Protein AF-A0A285P1P6-F1 (afdb_monomer_lite)

Secondary structure (DSSP, 8-state):
----HHHHHHHHHHHHHHHHHHHHHHHHHHHHEETTEE-HHHHHHHHHHHHHHHHHHHHHHHHHHHHHHHHHTTS-------

InterPro domains:
  IPR055895 Protein of unknown function DUF7472 [PF24284] (1-65)

pLDDT: mean 86.52, std 12.88, range [52.06, 98.25]

Sequence (82 aa):
MDIEREQKIEIGVSVGGLAVVIGAMMAVGASYSADGGLTAQGGQLLVGTIVGFILLMAVTGYLLATKVTANEDNDDETPELA

Organism: Natronoarchaeum philippinense (NCBI:txid558529)

Structure (mmCIF, N/CA/C/O backbone):
data_AF-A0A285P1P6-F1
#
_entry.id   AF-A0A285P1P6-F1
#
loop_
_atom_site.group_PDB
_atom_site.id
_atom_site.type_symbol
_atom_site.label_atom_id
_atom_site.label_alt_id
_atom_site.label_comp_id
_atom_site.label_asym_id
_atom_site.label_entity_id
_atom_site.label_seq_id
_atom_site.pdbx_PDB_ins_code
_atom_site.Cartn_x
_atom_site.Cartn_y
_atom_site.Cartn_z
_atom_site.occupancy
_atom_site.B_iso_or_equiv
_atom_site.auth_seq_id
_atom_site.auth_comp_id
_atom_site.auth_asym_id
_atom_site.auth_atom_id
_atom_site.pdbx_PDB_model_num
ATOM 1 N N . MET A 1 1 ? -7.651 21.904 20.579 1.00 52.06 1 MET A N 1
ATOM 2 C CA . MET A 1 1 ? -8.142 20.780 19.761 1.00 52.06 1 MET A CA 1
ATOM 3 C C . MET A 1 1 ? -7.507 19.536 20.332 1.00 52.06 1 MET A C 1
ATOM 5 O O . MET A 1 1 ? -6.324 19.310 20.100 1.00 52.06 1 MET A O 1
ATOM 9 N N . ASP A 1 2 ? -8.247 18.812 21.161 1.00 67.44 2 ASP A N 1
ATOM 10 C CA . ASP A 1 2 ? -7.822 17.510 21.656 1.00 67.44 2 ASP A CA 1
ATOM 11 C C . ASP A 1 2 ? -8.049 16.509 20.534 1.00 67.44 2 ASP A C 1
ATOM 13 O O . ASP A 1 2 ? -9.174 16.307 20.093 1.00 67.44 2 ASP A O 1
ATOM 17 N N . ILE A 1 3 ? -6.963 15.959 19.995 1.00 70.94 3 ILE A N 1
ATOM 18 C CA . ILE A 1 3 ? -7.070 14.967 18.930 1.00 70.94 3 ILE A CA 1
ATOM 19 C C . ILE A 1 3 ? -7.646 13.692 19.558 1.00 70.94 3 ILE A C 1
ATOM 21 O O . ILE A 1 3 ? -6.968 13.018 20.351 1.00 70.94 3 ILE A O 1
ATOM 25 N N . GLU A 1 4 ? -8.882 13.372 19.194 1.00 80.88 4 GLU A N 1
ATOM 26 C CA . GLU A 1 4 ? -9.593 12.168 19.613 1.00 80.88 4 GLU A CA 1
ATOM 27 C C . GLU A 1 4 ? -8.877 10.913 19.087 1.00 80.88 4 GLU A C 1
ATOM 29 O O . GLU A 1 4 ? -8.187 10.942 18.063 1.00 80.88 4 GLU A O 1
ATOM 34 N N . ARG A 1 5 ? -8.968 9.793 19.823 1.00 79.56 5 ARG A N 1
ATOM 35 C CA . ARG A 1 5 ? -8.250 8.547 19.476 1.00 79.56 5 ARG A CA 1
ATOM 36 C C . ARG A 1 5 ? -8.594 8.052 18.072 1.00 79.56 5 ARG A C 1
ATOM 38 O O . ARG A 1 5 ? -7.704 7.569 17.378 1.00 79.56 5 ARG A O 1
ATOM 45 N N . GLU A 1 6 ? -9.842 8.224 17.664 1.00 78.00 6 GLU A N 1
ATOM 46 C CA . GLU A 1 6 ? -10.336 7.885 16.333 1.00 78.00 6 GLU A CA 1
ATOM 47 C C . GLU A 1 6 ? -9.645 8.711 15.240 1.00 78.00 6 GLU A C 1
ATOM 49 O O . GLU A 1 6 ? -9.028 8.160 14.326 1.00 78.00 6 GLU A O 1
ATOM 54 N N . GLN A 1 7 ? -9.598 10.032 15.424 1.00 84.75 7 GLN A N 1
ATOM 55 C CA . GLN A 1 7 ? -8.966 10.956 14.486 1.00 84.75 7 GLN A CA 1
ATOM 56 C C . GLN A 1 7 ? -7.453 10.696 14.330 1.00 84.75 7 GLN A C 1
ATOM 58 O O . GLN A 1 7 ? -6.893 10.857 13.245 1.00 84.75 7 GLN A O 1
ATOM 63 N N . LYS A 1 8 ? -6.764 10.223 15.383 1.00 88.12 8 LYS A N 1
ATOM 64 C CA . LYS A 1 8 ? -5.343 9.813 15.293 1.00 88.12 8 LYS A CA 1
ATOM 65 C C . LYS A 1 8 ? -5.139 8.610 14.380 1.00 88.12 8 LYS A C 1
ATOM 67 O O . LYS A 1 8 ? -4.140 8.565 13.662 1.00 88.12 8 LYS A O 1
ATOM 72 N N . ILE A 1 9 ? -6.038 7.629 14.442 1.00 88.12 9 ILE A N 1
ATOM 73 C CA . ILE A 1 9 ? -5.935 6.407 13.640 1.00 88.12 9 ILE A CA 1
ATOM 74 C C . ILE A 1 9 ? -6.164 6.745 12.172 1.00 88.12 9 ILE A C 1
ATOM 76 O O . ILE A 1 9 ? -5.374 6.324 11.334 1.00 88.12 9 ILE A O 1
ATOM 80 N N . GLU A 1 10 ? -7.173 7.555 11.863 1.00 86.62 10 GLU A N 1
ATOM 81 C CA . GLU A 1 10 ? -7.465 7.980 10.492 1.00 86.62 10 GLU A CA 1
ATOM 82 C C . GLU A 1 10 ? -6.275 8.708 9.844 1.00 86.62 10 GLU A C 1
ATOM 84 O O . GLU A 1 10 ? -5.834 8.355 8.742 1.00 86.62 10 GLU A O 1
ATOM 89 N N . ILE A 1 11 ? -5.689 9.674 10.563 1.00 91.75 11 ILE A N 1
ATOM 90 C CA . ILE A 1 11 ? -4.485 10.388 10.119 1.00 91.75 11 ILE A CA 1
ATOM 91 C C . ILE A 1 11 ? -3.325 9.402 9.940 1.00 91.75 11 ILE A C 1
ATOM 93 O O . ILE A 1 11 ? -2.625 9.439 8.926 1.00 91.75 11 ILE A O 1
ATOM 97 N N . GLY A 1 12 ? -3.134 8.495 10.901 1.00 92.81 12 GLY A N 1
ATOM 98 C CA . GLY A 1 12 ? -2.078 7.487 10.863 1.00 92.81 12 GLY A CA 1
ATOM 99 C C . GLY A 1 12 ? -2.191 6.551 9.659 1.00 92.81 12 GLY A C 1
ATOM 100 O O . GLY A 1 12 ? -1.194 6.311 8.979 1.00 92.81 12 GLY A O 1
ATOM 101 N N . VAL A 1 13 ? -3.395 6.066 9.352 1.00 92.44 13 VAL A N 1
ATOM 102 C CA . VAL A 1 13 ? -3.655 5.186 8.203 1.00 92.44 13 VAL A CA 1
ATOM 103 C C . VAL A 1 13 ? -3.448 5.932 6.891 1.00 92.44 13 VAL A C 1
ATOM 105 O O . VAL A 1 13 ? -2.812 5.394 5.986 1.00 92.44 13 VAL A O 1
ATOM 108 N N . SER A 1 14 ? -3.908 7.178 6.796 1.00 92.56 14 SER A N 1
ATOM 109 C CA . SER A 1 14 ? -3.767 7.988 5.583 1.00 92.56 14 SER A CA 1
ATOM 110 C C . SER A 1 14 ? -2.298 8.286 5.269 1.00 92.56 14 SER A C 1
ATOM 112 O O . SER A 1 14 ? -1.817 8.009 4.168 1.00 92.56 14 SER A O 1
ATOM 114 N N . VAL A 1 15 ? -1.553 8.798 6.254 1.00 96.69 15 VAL A N 1
ATOM 115 C CA . VAL A 1 15 ? -0.129 9.132 6.094 1.00 96.69 15 VAL A CA 1
ATOM 116 C C . VAL A 1 15 ? 0.708 7.868 5.893 1.00 96.69 15 VAL A C 1
ATOM 118 O O . VAL A 1 15 ? 1.560 7.826 5.004 1.00 96.69 15 VAL A O 1
ATOM 121 N N . GLY A 1 16 ? 0.449 6.819 6.678 1.00 96.25 16 GLY A N 1
ATOM 122 C CA . GLY A 1 16 ? 1.153 5.542 6.566 1.00 96.25 16 GLY A CA 1
ATOM 123 C C . GLY A 1 16 ? 0.907 4.867 5.220 1.00 96.25 16 GLY A C 1
ATOM 124 O O . GLY A 1 16 ? 1.844 4.412 4.570 1.00 96.25 16 GLY A O 1
ATOM 125 N N . GLY A 1 17 ? -0.339 4.876 4.756 1.00 96.25 17 GLY A N 1
ATOM 126 C CA . GLY A 1 17 ? -0.729 4.369 3.450 1.00 96.25 17 GLY A CA 1
ATOM 127 C C . GLY A 1 17 ? -0.000 5.045 2.302 1.00 96.25 17 GLY A C 1
ATOM 128 O O . GLY A 1 17 ? 0.583 4.381 1.443 1.00 96.25 17 GLY A O 1
ATOM 129 N N . LEU A 1 18 ? 0.015 6.376 2.325 1.00 96.31 18 LEU A N 1
ATOM 130 C CA . LEU A 1 18 ? 0.724 7.167 1.332 1.00 96.31 18 LEU A CA 1
ATOM 131 C C . LEU A 1 18 ? 2.231 6.864 1.339 1.00 96.31 18 LEU A C 1
ATOM 133 O O . LEU A 1 18 ? 2.826 6.657 0.282 1.00 96.31 18 LEU A O 1
ATOM 137 N N . ALA A 1 19 ? 2.845 6.782 2.520 1.00 97.88 19 ALA A N 1
ATOM 138 C CA . ALA A 1 19 ? 4.261 6.451 2.645 1.00 97.88 19 ALA A CA 1
ATOM 139 C C . ALA A 1 19 ? 4.582 5.052 2.091 1.00 97.88 19 ALA A C 1
ATOM 141 O O . ALA A 1 19 ? 5.588 4.882 1.402 1.00 97.88 19 ALA A O 1
ATOM 142 N N . VAL A 1 20 ? 3.714 4.065 2.337 1.00 97.81 20 VAL A N 1
ATOM 143 C CA . VAL A 1 20 ? 3.873 2.694 1.829 1.00 97.81 20 VAL A CA 1
ATOM 144 C C . VAL A 1 20 ? 3.853 2.663 0.304 1.00 97.81 20 VAL A C 1
ATOM 146 O O . VAL A 1 20 ? 4.759 2.085 -0.297 1.00 97.81 20 VAL A O 1
ATOM 149 N N . VAL A 1 21 ? 2.860 3.286 -0.339 1.00 96.88 21 VAL A N 1
ATOM 150 C CA . VAL A 1 21 ? 2.764 3.234 -1.806 1.00 96.88 21 VAL A CA 1
ATOM 151 C C . VAL A 1 21 ? 3.904 3.994 -2.472 1.00 96.88 21 VAL A C 1
ATOM 153 O O . VAL A 1 21 ? 4.507 3.475 -3.409 1.00 96.88 21 VAL A O 1
ATOM 156 N N . ILE A 1 22 ? 4.270 5.168 -1.948 1.00 97.56 22 ILE A N 1
ATOM 157 C CA . ILE A 1 22 ? 5.406 5.940 -2.460 1.00 97.56 22 ILE A CA 1
ATOM 158 C C . ILE A 1 22 ? 6.693 5.129 -2.312 1.00 97.56 22 ILE A C 1
ATOM 160 O O . ILE A 1 22 ? 7.431 4.976 -3.282 1.00 97.56 22 ILE A O 1
ATOM 164 N N . GLY A 1 23 ? 6.946 4.560 -1.131 1.00 97.75 23 GLY A N 1
ATOM 165 C CA . GLY A 1 23 ? 8.133 3.746 -0.879 1.00 97.75 23 GLY A CA 1
ATOM 166 C C . GLY A 1 23 ? 8.219 2.533 -1.806 1.00 97.75 23 GLY A C 1
ATOM 167 O O . GLY A 1 23 ? 9.279 2.261 -2.369 1.00 97.75 23 GLY A O 1
ATOM 168 N N . ALA A 1 24 ? 7.100 1.843 -2.036 1.00 96.69 24 ALA A N 1
ATOM 169 C CA . ALA A 1 24 ? 7.049 0.707 -2.948 1.00 96.69 24 ALA A CA 1
ATOM 170 C C . ALA A 1 24 ? 7.308 1.122 -4.407 1.00 96.69 24 ALA A C 1
ATOM 172 O O . ALA A 1 24 ? 8.102 0.481 -5.095 1.00 96.69 24 ALA A O 1
ATOM 173 N N . MET A 1 25 ? 6.708 2.222 -4.873 1.00 94.94 25 MET A N 1
ATOM 174 C CA . MET A 1 25 ? 6.963 2.764 -6.213 1.00 94.94 25 MET A CA 1
ATOM 175 C C . MET A 1 25 ? 8.424 3.189 -6.386 1.00 94.94 25 MET A C 1
ATOM 177 O O . MET A 1 25 ? 9.033 2.886 -7.412 1.00 94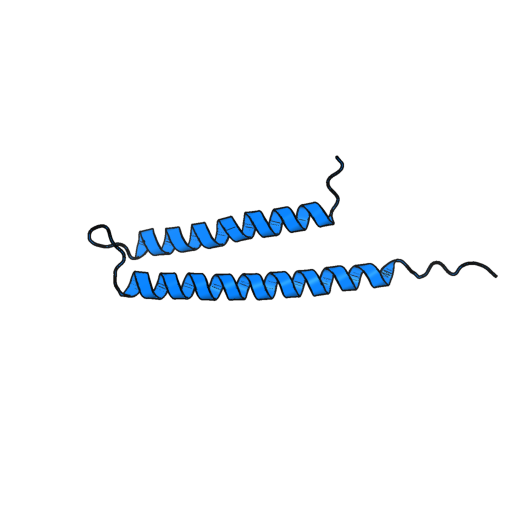.94 25 MET A O 1
ATOM 181 N N . MET A 1 26 ? 9.009 3.838 -5.375 1.00 95.88 26 MET A N 1
ATOM 182 C CA . MET A 1 26 ? 10.426 4.202 -5.369 1.00 95.88 26 MET A CA 1
ATOM 183 C C . MET A 1 26 ? 11.323 2.965 -5.428 1.00 95.88 26 MET A C 1
ATOM 185 O O . MET A 1 26 ? 12.282 2.956 -6.194 1.00 95.88 26 MET A O 1
ATOM 189 N N . ALA A 1 27 ? 11.002 1.910 -4.677 1.00 95.69 27 ALA A N 1
ATOM 190 C CA . ALA A 1 27 ? 11.758 0.661 -4.699 1.00 95.69 27 ALA A CA 1
ATOM 191 C C . ALA A 1 27 ? 11.712 -0.017 -6.079 1.00 95.69 27 ALA A C 1
ATOM 193 O O . ALA A 1 27 ? 12.749 -0.454 -6.586 1.00 95.69 27 ALA A O 1
ATOM 194 N N . VAL A 1 28 ? 10.537 -0.060 -6.720 1.00 95.06 28 VAL A N 1
ATOM 195 C CA . VAL A 1 28 ? 10.390 -0.589 -8.086 1.00 95.06 28 VAL A CA 1
ATOM 196 C C . VAL A 1 28 ? 11.175 0.267 -9.081 1.00 95.06 28 VAL A C 1
ATOM 198 O O . VAL A 1 28 ? 11.951 -0.272 -9.868 1.00 95.06 28 VAL A O 1
ATOM 201 N N . GLY A 1 29 ? 11.036 1.592 -9.015 1.00 92.50 29 GLY A N 1
ATOM 202 C CA . GLY A 1 29 ? 11.767 2.516 -9.881 1.00 92.50 29 GLY A CA 1
ATOM 203 C C . GLY A 1 29 ? 13.284 2.394 -9.733 1.00 92.50 29 GLY A C 1
ATOM 204 O O . GLY A 1 29 ? 13.989 2.329 -10.732 1.00 92.50 29 GLY A O 1
ATOM 205 N N . ALA A 1 30 ? 13.792 2.290 -8.504 1.00 93.06 30 ALA A N 1
ATOM 206 C CA . ALA A 1 30 ? 15.222 2.144 -8.241 1.00 93.06 30 ALA A CA 1
ATOM 207 C C . ALA A 1 30 ? 15.789 0.796 -8.717 1.00 93.06 30 ALA A C 1
ATOM 209 O O . ALA A 1 30 ? 16.949 0.733 -9.113 1.00 93.06 30 ALA A O 1
ATOM 210 N N . SER A 1 31 ? 14.984 -0.271 -8.692 1.00 94.06 31 SER A N 1
ATOM 211 C CA . SER A 1 31 ? 15.449 -1.631 -9.010 1.00 94.06 31 SER A CA 1
ATOM 212 C C . SER A 1 31 ? 15.267 -2.020 -10.481 1.00 94.06 31 SER A C 1
ATOM 214 O O . SER A 1 31 ? 15.971 -2.901 -10.964 1.00 94.06 31 SER A O 1
ATOM 216 N N . TYR A 1 32 ? 14.323 -1.394 -11.193 1.00 93.19 32 TYR A N 1
ATOM 217 C CA . TYR A 1 32 ? 13.910 -1.802 -12.544 1.00 93.19 32 TYR A CA 1
ATOM 218 C C . TYR A 1 32 ? 13.940 -0.662 -13.575 1.00 93.19 32 TYR A C 1
ATOM 220 O O . TYR A 1 32 ? 13.248 -0.733 -14.599 1.00 93.19 32 TYR A O 1
ATOM 228 N N . SER A 1 33 ? 14.731 0.381 -13.314 1.00 88.50 33 SER A N 1
ATOM 229 C CA . SER A 1 33 ? 14.998 1.464 -14.264 1.00 88.50 33 SER A CA 1
ATOM 230 C C . SER A 1 33 ? 16.159 1.117 -15.201 1.00 88.50 33 SER A C 1
ATOM 232 O O . SER A 1 33 ? 17.182 0.588 -14.768 1.00 88.50 33 SER A O 1
ATOM 234 N N . ALA A 1 34 ? 15.994 1.419 -16.488 1.00 87.62 34 ALA A N 1
ATOM 235 C CA . ALA A 1 34 ? 17.027 1.345 -17.516 1.00 87.62 34 ALA A CA 1
ATOM 236 C C . ALA A 1 34 ? 16.851 2.512 -18.497 1.00 87.62 34 ALA A C 1
ATOM 238 O O . ALA A 1 34 ? 15.725 2.878 -18.831 1.00 87.62 34 ALA A O 1
ATOM 239 N N . ASP A 1 35 ? 17.958 3.116 -18.937 1.00 84.44 35 ASP A N 1
ATOM 240 C CA . ASP A 1 35 ? 17.977 4.200 -19.936 1.00 84.44 35 ASP A CA 1
ATOM 241 C C . ASP A 1 35 ? 17.036 5.386 -19.628 1.00 84.44 35 ASP A C 1
ATOM 243 O O . ASP A 1 35 ? 16.478 6.022 -20.521 1.00 84.44 35 ASP A O 1
ATOM 247 N N . GLY A 1 36 ? 16.847 5.700 -18.341 1.00 81.19 36 GLY A N 1
ATOM 248 C CA . GLY A 1 36 ? 15.993 6.807 -17.895 1.00 81.19 36 GLY A CA 1
ATOM 249 C C . GLY A 1 36 ? 14.490 6.501 -17.884 1.00 81.19 36 GLY A C 1
ATOM 250 O O . GLY A 1 36 ? 13.696 7.404 -17.625 1.00 81.19 36 GLY A O 1
ATOM 251 N N . GLY A 1 37 ? 14.092 5.248 -18.123 1.00 87.88 37 GLY A N 1
ATOM 252 C CA . GLY A 1 37 ? 12.709 4.780 -18.046 1.00 87.88 37 GLY A CA 1
ATOM 253 C C . GLY A 1 37 ? 12.568 3.467 -17.277 1.00 87.88 37 GLY A C 1
ATOM 254 O O . GLY A 1 37 ? 13.541 2.868 -16.827 1.00 87.88 37 GLY A O 1
ATOM 255 N N . LEU A 1 38 ? 11.331 2.998 -17.116 1.00 88.44 38 LEU A N 1
ATOM 256 C CA . LEU A 1 38 ? 11.078 1.665 -16.570 1.00 88.44 38 LEU A CA 1
ATOM 257 C C . LEU A 1 38 ? 11.305 0.612 -17.653 1.00 88.44 38 LEU A C 1
ATOM 259 O O . LEU A 1 38 ? 10.808 0.735 -18.773 1.00 88.44 38 LEU A O 1
ATOM 263 N N . THR A 1 39 ? 11.993 -0.466 -17.289 1.00 93.44 39 THR A N 1
ATOM 264 C CA . THR A 1 39 ? 12.002 -1.686 -18.103 1.00 93.44 39 THR A CA 1
ATOM 265 C C . THR A 1 39 ? 10.578 -2.240 -18.246 1.00 93.44 39 THR A C 1
ATOM 267 O O . THR A 1 39 ? 9.713 -1.981 -17.406 1.00 93.44 39 THR A O 1
ATOM 270 N N . ALA A 1 40 ? 10.322 -3.060 -19.271 1.00 92.19 40 ALA A N 1
ATOM 271 C CA . ALA A 1 40 ? 9.013 -3.703 -19.449 1.00 92.19 40 ALA A CA 1
ATOM 272 C C . ALA A 1 40 ? 8.571 -4.484 -18.191 1.00 92.19 40 ALA A C 1
ATOM 274 O O . ALA A 1 40 ? 7.417 -4.409 -17.769 1.00 92.19 40 ALA A O 1
ATOM 275 N N . GLN A 1 41 ? 9.519 -5.166 -17.541 1.00 93.31 41 GLN A N 1
ATOM 276 C CA . GLN A 1 41 ? 9.288 -5.862 -16.277 1.00 93.31 41 GLN A CA 1
ATOM 277 C C . GLN A 1 41 ? 9.012 -4.893 -15.116 1.00 93.31 41 GLN A C 1
ATOM 279 O O . GLN A 1 41 ? 8.093 -5.133 -14.335 1.00 93.31 41 GLN A O 1
ATOM 284 N N . GLY A 1 42 ? 9.755 -3.786 -15.023 1.00 93.31 42 GLY A N 1
ATOM 285 C CA . GLY A 1 42 ? 9.526 -2.737 -14.027 1.00 93.31 42 GLY A CA 1
ATOM 286 C C . GLY A 1 42 ? 8.143 -2.102 -14.136 1.00 93.31 42 GLY A C 1
ATOM 287 O O . GLY A 1 42 ? 7.483 -1.895 -13.121 1.00 93.31 42 GLY A O 1
ATOM 288 N N . GLY A 1 43 ? 7.662 -1.865 -15.359 1.00 93.00 43 GLY A N 1
ATOM 289 C CA . GLY A 1 43 ? 6.306 -1.375 -15.608 1.00 93.00 43 GLY A CA 1
ATOM 290 C C . GLY A 1 43 ? 5.228 -2.353 -15.132 1.00 93.00 43 GLY A C 1
ATOM 291 O O . GLY A 1 43 ? 4.298 -1.952 -14.435 1.00 93.00 43 GLY A O 1
ATOM 292 N N . GLN A 1 44 ? 5.375 -3.648 -15.435 1.00 96.06 44 GLN A N 1
ATOM 293 C CA . GLN A 1 44 ? 4.437 -4.671 -14.959 1.00 96.06 44 GLN A CA 1
ATOM 294 C C . GLN A 1 44 ? 4.441 -4.786 -13.427 1.00 96.06 44 GLN A C 1
ATOM 296 O O . GLN A 1 44 ? 3.376 -4.879 -12.814 1.00 96.06 44 GLN A O 1
A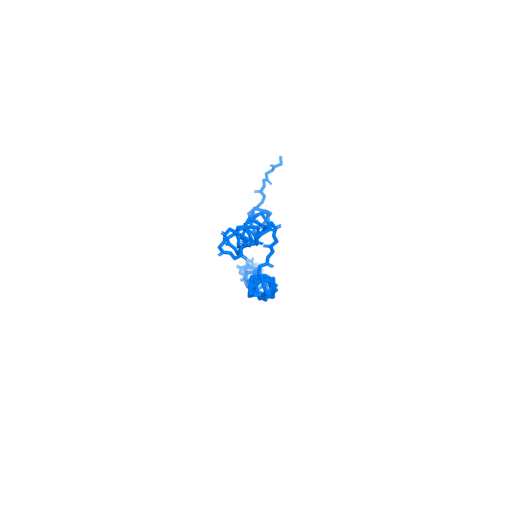TOM 301 N N . LEU A 1 45 ? 5.620 -4.751 -12.800 1.00 96.44 45 LEU A N 1
ATOM 302 C CA . LEU A 1 45 ? 5.740 -4.764 -11.343 1.00 96.44 45 LEU A CA 1
ATOM 303 C C . LEU A 1 45 ? 5.115 -3.522 -10.713 1.00 96.44 45 LEU A C 1
ATOM 305 O O . LEU A 1 45 ? 4.413 -3.659 -9.720 1.00 96.44 45 LEU A O 1
ATOM 309 N N . LEU A 1 46 ? 5.289 -2.342 -11.312 1.00 95.44 46 LEU A N 1
ATOM 310 C CA . LEU A 1 46 ? 4.672 -1.107 -10.832 1.00 95.44 46 LEU A CA 1
ATOM 311 C C . LEU A 1 46 ? 3.139 -1.200 -10.843 1.00 95.44 46 LEU A C 1
ATOM 313 O O . LEU A 1 46 ? 2.495 -0.840 -9.859 1.00 95.44 46 LEU A O 1
ATOM 317 N N . VAL A 1 47 ? 2.552 -1.732 -11.921 1.00 96.31 47 VAL A N 1
ATOM 318 C CA . VAL A 1 47 ? 1.103 -1.993 -11.986 1.00 96.31 47 VAL A CA 1
ATOM 319 C C . VAL A 1 47 ? 0.690 -2.985 -10.898 1.00 96.31 47 VAL A C 1
ATOM 321 O O . VAL A 1 47 ? -0.277 -2.738 -10.178 1.00 96.31 47 VAL A O 1
ATOM 324 N N . GLY A 1 48 ? 1.447 -4.071 -10.722 1.00 97.00 48 GLY A N 1
ATOM 325 C CA . GLY A 1 48 ? 1.221 -5.042 -9.650 1.00 97.00 48 GLY A CA 1
ATOM 326 C C . GLY A 1 48 ? 1.272 -4.414 -8.254 1.00 97.00 48 GLY A C 1
ATOM 327 O O . GLY A 1 48 ? 0.417 -4.704 -7.422 1.00 97.00 48 GLY A O 1
ATOM 328 N N . THR A 1 49 ? 2.214 -3.502 -8.009 1.00 97.19 49 THR A N 1
ATOM 329 C CA . THR A 1 49 ? 2.325 -2.738 -6.761 1.00 97.19 49 THR A CA 1
ATOM 330 C C . THR A 1 49 ? 1.102 -1.861 -6.527 1.00 97.19 49 THR A C 1
ATOM 332 O O . THR A 1 49 ? 0.583 -1.844 -5.415 1.00 97.19 49 THR A O 1
ATOM 335 N N . ILE A 1 50 ? 0.607 -1.167 -7.556 1.00 96.19 50 ILE A N 1
ATOM 336 C CA . ILE A 1 50 ? -0.598 -0.333 -7.445 1.00 96.19 50 ILE A CA 1
ATOM 337 C C . ILE A 1 50 ? -1.814 -1.196 -7.104 1.00 96.19 50 ILE A C 1
ATOM 339 O O . ILE A 1 50 ? -2.539 -0.889 -6.160 1.00 96.19 50 ILE A O 1
ATOM 343 N N . VAL A 1 51 ? -2.017 -2.302 -7.825 1.00 98.06 51 VAL A N 1
ATOM 344 C CA . VAL A 1 51 ? -3.122 -3.235 -7.556 1.00 98.06 51 VAL A CA 1
ATOM 345 C C . VAL A 1 51 ? -3.014 -3.809 -6.142 1.00 98.06 51 VAL A C 1
ATOM 347 O O . VAL A 1 51 ? -3.993 -3.805 -5.400 1.00 98.06 51 VAL A O 1
ATOM 350 N N . GLY A 1 52 ? -1.820 -4.238 -5.729 1.00 97.69 52 GLY A N 1
ATOM 351 C CA . GLY A 1 52 ? -1.566 -4.729 -4.376 1.00 97.69 52 GLY A CA 1
ATOM 352 C C . GLY A 1 52 ? -1.846 -3.678 -3.300 1.00 97.69 52 GLY A C 1
ATOM 353 O O . GLY A 1 52 ? -2.444 -3.999 -2.277 1.00 97.69 52 GLY A O 1
ATOM 354 N N . PHE A 1 53 ? -1.487 -2.416 -3.543 1.00 97.38 53 PHE A N 1
ATOM 355 C CA . PHE A 1 53 ? -1.774 -1.313 -2.629 1.00 97.38 53 PHE A CA 1
ATOM 356 C C . PHE A 1 53 ? -3.275 -1.037 -2.498 1.00 97.38 53 PHE A C 1
ATOM 358 O O . PHE A 1 5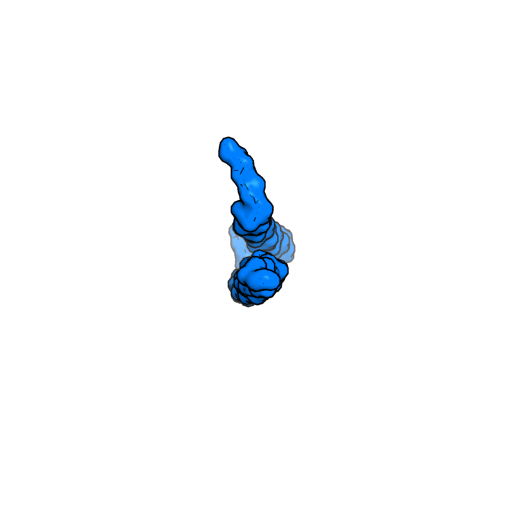3 ? -3.764 -0.840 -1.387 1.00 97.38 53 PHE A O 1
ATOM 365 N N . ILE A 1 54 ? -4.024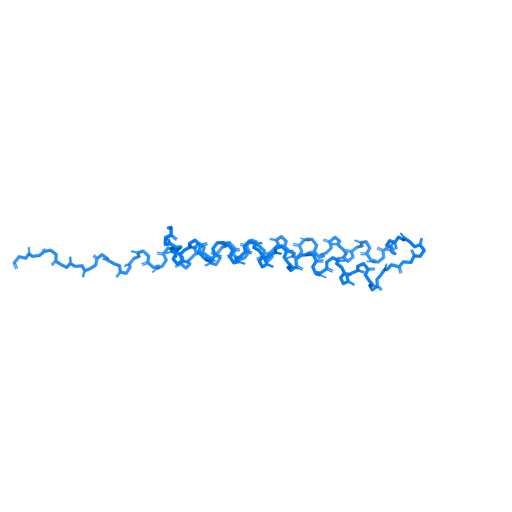 -1.083 -3.603 1.00 97.12 54 ILE A N 1
ATOM 366 C CA . ILE A 1 54 ? -5.487 -0.949 -3.578 1.00 97.12 54 ILE A CA 1
ATOM 367 C C . ILE A 1 54 ? -6.105 -2.062 -2.726 1.00 97.12 54 ILE A C 1
ATOM 369 O O . ILE A 1 54 ? -6.941 -1.782 -1.869 1.00 97.12 54 ILE A O 1
ATOM 373 N N . LEU A 1 55 ? -5.669 -3.312 -2.912 1.00 98.25 55 LEU A N 1
ATOM 374 C CA . LEU A 1 55 ? -6.149 -4.440 -2.109 1.00 98.25 55 LEU A CA 1
ATOM 375 C C . LEU A 1 55 ? -5.781 -4.288 -0.629 1.00 98.25 55 LEU A C 1
ATOM 377 O O . LEU A 1 55 ? -6.622 -4.520 0.236 1.00 98.25 55 LEU A O 1
ATOM 381 N N . LEU A 1 56 ? -4.556 -3.850 -0.330 1.00 96.94 56 LEU A N 1
ATOM 382 C CA . LEU A 1 56 ? -4.120 -3.549 1.033 1.00 96.94 56 LEU A CA 1
ATOM 383 C C . LEU A 1 56 ? -5.022 -2.494 1.677 1.00 96.94 56 LEU A C 1
ATOM 385 O O . LEU A 1 56 ? -5.435 -2.663 2.824 1.00 96.94 56 LEU A O 1
ATOM 389 N N . MET A 1 57 ? -5.354 -1.429 0.949 1.00 95.81 57 MET A N 1
ATOM 390 C CA . MET A 1 57 ? -6.227 -0.367 1.447 1.00 95.81 57 MET A CA 1
ATOM 391 C C . MET A 1 57 ? -7.668 -0.828 1.625 1.00 95.81 57 MET A C 1
ATOM 393 O O . MET A 1 57 ? -8.287 -0.491 2.631 1.00 95.81 57 MET A O 1
ATOM 397 N N . ALA A 1 58 ? -8.178 -1.662 0.721 1.00 96.25 58 ALA A N 1
ATOM 398 C CA . ALA A 1 58 ? -9.493 -2.272 0.870 1.00 96.25 58 ALA A CA 1
ATOM 399 C C . ALA A 1 58 ? -9.568 -3.134 2.142 1.00 96.25 58 ALA A C 1
ATOM 401 O O . ALA A 1 58 ? -10.500 -2.994 2.933 1.00 96.25 58 ALA A O 1
ATOM 402 N N . VAL A 1 59 ? -8.552 -3.970 2.389 1.00 96.62 59 VAL A N 1
ATOM 403 C CA . VAL A 1 59 ? -8.459 -4.782 3.613 1.00 96.62 59 VAL A CA 1
ATOM 404 C C . VAL A 1 59 ? -8.316 -3.898 4.850 1.00 96.62 59 VAL A C 1
ATOM 406 O O . VAL A 1 59 ? -8.991 -4.129 5.848 1.00 96.62 59 VAL A O 1
ATOM 409 N N . THR A 1 60 ? -7.471 -2.870 4.793 1.00 94.44 60 THR A N 1
ATOM 410 C CA . THR A 1 60 ? -7.258 -1.949 5.918 1.00 94.44 60 THR A CA 1
ATOM 411 C C . THR A 1 60 ? -8.551 -1.228 6.288 1.00 94.44 60 THR A C 1
ATOM 413 O O . THR A 1 60 ? -8.912 -1.200 7.462 1.00 94.44 60 THR A O 1
ATOM 416 N N . GLY A 1 61 ? -9.285 -0.714 5.296 1.00 92.69 61 GLY A N 1
ATOM 417 C CA . GLY A 1 61 ? -10.583 -0.074 5.505 1.00 92.69 61 GLY A CA 1
ATOM 418 C C . GLY A 1 61 ? -11.621 -1.035 6.085 1.00 92.69 61 GLY A C 1
ATOM 419 O O . GLY A 1 61 ? -12.297 -0.694 7.051 1.00 92.69 61 GLY A O 1
ATOM 420 N N . TYR A 1 62 ? -11.688 -2.267 5.571 1.00 95.00 62 TYR A N 1
ATOM 421 C CA . TYR A 1 62 ? -12.579 -3.304 6.099 1.00 95.00 62 TYR A CA 1
ATOM 422 C C . TYR A 1 62 ? -12.282 -3.652 7.570 1.00 95.00 62 TYR A C 1
ATOM 424 O O . TYR A 1 62 ? -13.193 -3.767 8.394 1.00 95.00 62 TYR A O 1
ATOM 432 N N . LEU A 1 63 ? -11.000 -3.795 7.921 1.00 91.81 63 LEU A N 1
ATOM 433 C CA . LEU A 1 63 ? -10.579 -4.085 9.293 1.00 91.81 63 LEU A CA 1
ATOM 434 C C . LEU A 1 63 ? -10.878 -2.927 10.245 1.00 91.81 63 LEU A C 1
ATOM 436 O O . LEU A 1 63 ? -11.287 -3.174 11.379 1.00 91.81 63 LEU A O 1
ATOM 440 N N . LEU A 1 64 ? -10.676 -1.683 9.801 1.00 89.69 64 LEU A N 1
ATOM 441 C CA . LEU A 1 64 ? -11.033 -0.501 10.583 1.00 89.69 64 LEU A CA 1
ATOM 442 C C . LEU A 1 64 ? -12.537 -0.454 10.831 1.00 89.69 64 LEU A C 1
ATOM 444 O O . LEU A 1 64 ? -12.934 -0.338 11.983 1.00 89.69 64 LEU A O 1
ATOM 448 N N . ALA A 1 65 ? -13.350 -0.644 9.791 1.00 89.06 65 ALA A N 1
ATOM 449 C CA . ALA A 1 65 ? -14.803 -0.672 9.922 1.00 89.06 65 ALA A CA 1
ATOM 450 C C . ALA A 1 65 ? -15.259 -1.722 10.948 1.00 89.06 65 ALA A C 1
ATOM 452 O O . ALA A 1 65 ? -16.006 -1.406 11.864 1.00 89.06 65 ALA A O 1
ATOM 453 N N . THR A 1 66 ? -14.721 -2.944 10.871 1.00 88.69 66 THR A N 1
ATOM 454 C CA . THR A 1 66 ? -15.076 -4.021 11.813 1.00 88.69 66 THR A CA 1
ATOM 455 C C . THR A 1 66 ? -14.696 -3.681 13.258 1.00 88.69 66 THR A C 1
ATOM 457 O O . THR A 1 66 ? -15.434 -3.994 14.188 1.00 88.69 66 THR A O 1
ATOM 460 N N . LYS A 1 67 ? -13.531 -3.057 13.472 1.00 83.62 67 LYS A N 1
ATOM 461 C CA . LYS A 1 67 ? -13.073 -2.703 14.820 1.00 83.62 67 LYS A CA 1
ATOM 462 C C . LYS A 1 67 ? -13.789 -1.490 15.394 1.00 83.62 67 LYS A C 1
ATOM 464 O O . LYS A 1 67 ? -13.971 -1.457 16.601 1.00 83.62 67 LYS A O 1
ATOM 469 N N . VAL A 1 68 ? -14.164 -0.512 14.574 1.00 70.38 68 VAL A N 1
ATOM 470 C CA . VAL A 1 68 ? -14.947 0.644 15.030 1.00 70.38 68 VAL A CA 1
ATOM 471 C C . VAL A 1 68 ? -16.310 0.160 15.527 1.00 70.38 68 VAL A C 1
ATOM 473 O O . VAL A 1 68 ? -16.614 0.353 16.698 1.00 70.38 68 VAL A O 1
ATOM 476 N N . THR A 1 69 ? -17.023 -0.632 14.721 1.00 66.94 69 THR A N 1
ATOM 477 C CA . THR A 1 69 ? -18.339 -1.174 15.094 1.00 66.94 69 THR A CA 1
ATOM 478 C C . THR A 1 69 ? -18.298 -2.055 16.349 1.00 66.94 69 THR A C 1
ATOM 480 O O . THR A 1 69 ? -19.193 -1.993 17.177 1.00 66.94 69 THR A O 1
ATOM 483 N N . ALA A 1 70 ? -17.234 -2.839 16.555 1.00 62.16 70 ALA A N 1
ATOM 484 C CA . ALA A 1 70 ? -17.111 -3.683 17.747 1.00 62.16 70 ALA A CA 1
ATOM 485 C C . ALA A 1 70 ? -16.887 -2.907 19.063 1.00 62.16 70 ALA A C 1
ATOM 487 O O . ALA A 1 70 ? -17.102 -3.470 20.134 1.00 62.16 70 ALA A O 1
ATOM 488 N N . ASN A 1 71 ? -16.414 -1.655 19.014 1.00 57.97 71 ASN A N 1
ATOM 489 C CA . ASN A 1 71 ? -16.238 -0.842 20.222 1.00 57.97 71 ASN A CA 1
ATOM 490 C C . ASN A 1 71 ? -17.525 -0.103 20.621 1.00 57.97 71 ASN A C 1
ATOM 492 O O . ASN A 1 71 ? -17.690 0.173 21.802 1.00 57.97 71 ASN A O 1
ATOM 496 N N . GLU A 1 72 ? -18.434 0.164 19.678 1.00 58.06 72 GLU A N 1
ATOM 497 C CA . GLU A 1 72 ? -19.718 0.832 19.951 1.00 58.06 72 GLU A CA 1
ATOM 498 C C . GLU A 1 72 ? -20.687 -0.059 20.757 1.00 58.06 72 GLU A C 1
ATOM 500 O O . GLU A 1 72 ? -21.445 0.446 21.576 1.00 58.06 72 GLU A O 1
ATOM 505 N N . ASP A 1 73 ? -20.603 -1.387 20.619 1.00 59.59 73 ASP A N 1
ATOM 506 C CA . ASP A 1 73 ? -21.488 -2.337 21.319 1.00 59.59 73 ASP A CA 1
ATOM 507 C C . ASP A 1 73 ? -21.146 -2.556 22.815 1.00 59.59 73 ASP A C 1
ATOM 509 O O . ASP A 1 73 ? -21.852 -3.292 23.503 1.00 59.59 73 ASP A O 1
ATOM 513 N N . ASN A 1 74 ? -20.061 -1.971 23.343 1.00 56.72 74 ASN A N 1
ATOM 514 C CA . ASN A 1 74 ? -19.585 -2.228 24.716 1.00 56.72 74 ASN A CA 1
ATOM 515 C C . ASN A 1 74 ? -19.895 -1.109 25.732 1.00 56.72 74 ASN A C 1
ATOM 517 O O . ASN A 1 74 ? -19.572 -1.276 26.908 1.00 56.72 74 ASN A O 1
ATOM 521 N N . ASP A 1 75 ? -20.532 -0.008 25.315 1.00 60.94 75 ASP A N 1
ATOM 522 C CA . ASP A 1 75 ? -20.776 1.160 26.180 1.00 60.94 75 ASP A CA 1
ATOM 523 C C . ASP A 1 75 ? -22.239 1.295 26.673 1.00 60.94 75 ASP A C 1
ATOM 525 O O . ASP A 1 75 ? -22.525 2.159 27.502 1.00 60.94 75 ASP A O 1
ATOM 529 N N . ASP A 1 76 ? -23.151 0.403 26.258 1.00 63.69 76 ASP A N 1
ATOM 530 C CA . ASP A 1 76 ? -24.605 0.502 26.513 1.00 63.69 76 ASP A CA 1
ATOM 531 C C . ASP A 1 76 ? -25.169 -0.522 27.528 1.00 63.69 76 ASP A C 1
ATOM 533 O O . ASP A 1 76 ? -26.353 -0.857 27.517 1.00 63.69 76 ASP A O 1
ATOM 537 N N . GLU A 1 77 ? -24.360 -0.989 28.484 1.00 64.56 77 GLU A N 1
ATOM 538 C CA . GLU A 1 77 ? -24.865 -1.696 29.676 1.00 64.56 77 GLU A CA 1
ATOM 539 C C . GLU A 1 77 ? -24.620 -0.882 30.953 1.00 64.56 77 GLU A C 1
ATOM 541 O O . GLU A 1 77 ? -24.001 -1.337 31.916 1.00 64.56 77 GLU A O 1
ATOM 546 N N . THR A 1 78 ? -25.154 0.339 31.001 1.00 69.62 78 THR A N 1
ATOM 547 C CA . THR A 1 78 ? -25.597 0.869 32.296 1.00 69.62 78 THR A CA 1
ATOM 548 C C . THR A 1 78 ? -27.061 0.475 32.463 1.00 69.62 78 THR A C 1
ATOM 550 O O . THR A 1 78 ? -27.914 1.033 31.777 1.00 69.62 78 THR A O 1
ATOM 553 N N . PRO A 1 79 ? -27.404 -0.509 33.317 1.00 68.44 79 PRO A N 1
ATOM 554 C CA . PRO A 1 79 ? -28.797 -0.707 33.680 1.00 68.44 79 PRO A CA 1
ATOM 555 C C . PRO A 1 79 ? -29.295 0.574 34.358 1.00 68.44 79 PRO A C 1
ATOM 557 O O . PRO A 1 79 ? -28.963 0.865 35.510 1.00 6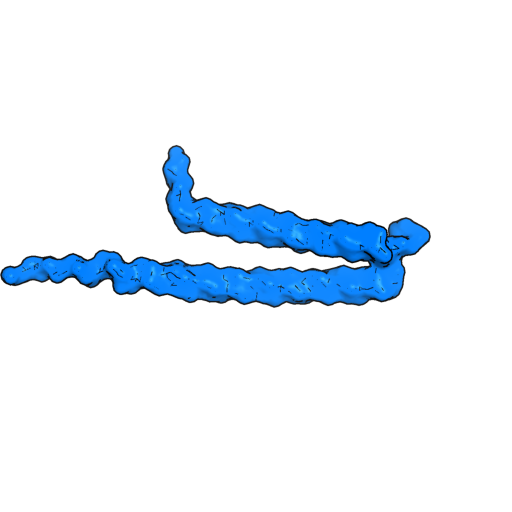8.44 79 PRO A O 1
ATOM 560 N N . GLU A 1 80 ? -30.066 1.364 33.611 1.00 73.00 80 GLU A N 1
ATOM 561 C CA . GLU A 1 80 ? -30.882 2.443 34.144 1.00 73.00 80 GLU A CA 1
ATOM 562 C C . GLU A 1 80 ? -31.914 1.816 35.097 1.00 73.00 80 GLU A C 1
ATOM 564 O O . GLU A 1 80 ? -32.846 1.135 34.684 1.00 73.00 80 GLU A O 1
ATOM 569 N N . LEU A 1 81 ? -31.621 1.969 36.389 1.00 73.12 81 LEU A N 1
ATOM 570 C CA . LEU A 1 81 ? -32.451 1.883 37.594 1.00 73.12 81 LEU A CA 1
ATOM 571 C C . LEU A 1 81 ? -33.845 1.221 37.499 1.00 73.12 81 LEU A C 1
ATOM 573 O O . LEU A 1 81 ? -34.757 1.726 36.845 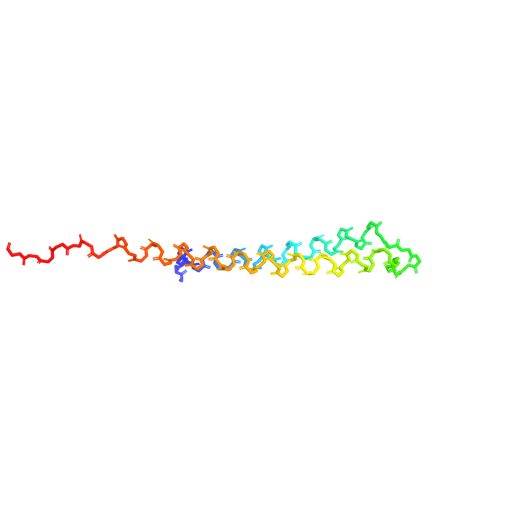1.00 73.12 81 LEU A O 1
ATOM 577 N N . ALA A 1 82 ? -34.066 0.241 38.380 1.00 61.69 82 ALA A N 1
ATOM 578 C CA . ALA A 1 82 ? -35.310 0.118 39.144 1.00 61.69 82 ALA A CA 1
ATOM 579 C C . ALA A 1 82 ? -34.992 -0.265 40.595 1.00 61.69 82 ALA A C 1
ATOM 581 O O . ALA A 1 82 ? -34.181 -1.201 40.789 1.00 61.69 82 ALA A O 1
#

Foldseek 3Di:
DPQDPLNVVVVVCVVVLVCQLVVQLVVLCVPQDDPNHGDPVSVVVNVVSVVVSVVVVVVVVVVSVVVVVVVVVPPPPPPDDD

Radius of gyration: 20.39 Å; chains: 1; bounding box: 53×27×59 Å